Protein 3PM2 (pdb70)

Radius of gyration: 15.86 Å; Cα contacts (8 Å, |Δi|>4): 200; chains: 1; bounding box: 35×31×47 Å

Sequence (173 aa):
MDNPCLKGPPVPKNAAECCVTPFLVEPSAFMTCHSKWIGQTKRQMAMEGIPRGCCVAECVMNSTSLYSNGKIDREALTKLYLDSTKSMAPEWNKITLDAIDGCFKMADSIKDEIEAGAKLTPAFEGEQICHPISGTILACMGMTLFAECPAKLFTVNDDCNKLKSYHSKCPFL

Nearest PDB structures (fold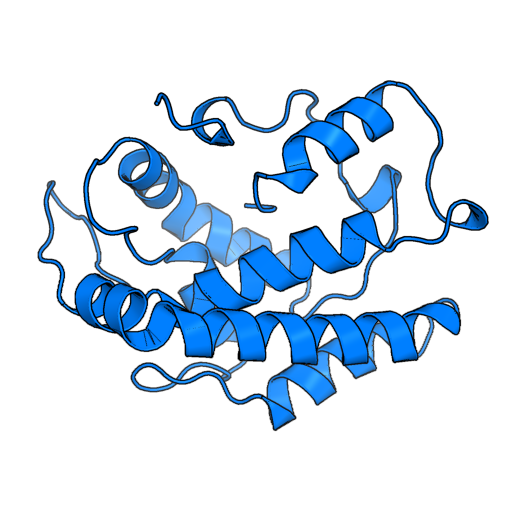seek):
  3pm2-assembly1_A  TM=1.006E+00  e=6.856E-30  Anopheles gambiae
  4kyn-assembly2_D  TM=8.473E-01  e=6.322E-17  Anopheles gambiae
  7e96-assembly1_B  TM=2.271E-01  e=1.972E+00  Oligobrachia mashikoi
  2d2m-assembly1_B  TM=2.251E-01  e=5.958E+00  Oligobrachia mashikoi

InterPro domains:
  IPR036728 Pheromone/general odorant binding protein superfamily [SSF47565] (105-172)
  IPR052295 Odorant-binding protein [PTHR21066] (33-227)
  IPR054577 OBP47-like domain [PF22651] (77-221)

Structure (mmCIF, N/CA/C/O backbone):
data_3PM2
#
_entry.id   3PM2
#
_cell.length_a   36.289
_cell.length_b   36.289
_cell.length_c   263.541
_cell.angle_alpha   90.00
_cell.angle_beta   90.00
_cell.angle_gamma   90.00
#
_symmetry.space_group_name_H-M   'P 41 21 2'
#
loop_
_entity.id
_entity.type
_entity.pdbx_description
1 polymer 'Odorant binding protein (AGAP007287-PA)'
2 water water
#
loop_
_atom_site.group_PDB
_atom_site.id
_atom_site.type_symbol
_atom_site.label_atom_id
_atom_site.label_alt_id
_atom_site.label_comp_id
_atom_site.label_asym_id
_atom_site.label_entity_id
_atom_site.label_seq_id
_atom_site.pdbx_PDB_ins_code
_atom_site.Cartn_x
_atom_site.Cartn_y
_atom_site.Cartn_z
_atom_site.occupancy
_atom_site.B_iso_or_equiv
_atom_site.auth_seq_id
_atom_site.auth_comp_id
_atom_site.auth_asym_id
_atom_site.auth_atom_id
_atom_site.pdbx_PDB_model_num
ATOM 1 N N . MET A 1 1 ? 19.313 6.208 28.407 1.00 42.26 1 MET A N 1
ATOM 2 C CA . MET A 1 1 ? 19.696 7.272 27.482 1.00 41.70 1 MET A CA 1
ATOM 3 C C . MET A 1 1 ? 18.834 8.512 27.653 1.00 43.30 1 MET A C 1
ATOM 4 O O . MET A 1 1 ? 17.755 8.443 28.255 1.00 43.53 1 MET A O 1
ATOM 6 N N . ASP A 1 2 ? 19.318 9.656 27.127 1.00 37.36 2 ASP A N 1
ATOM 7 C CA . ASP A 1 2 ? 18.591 10.923 27.151 1.00 34.94 2 ASP A CA 1
ATOM 8 C C . ASP A 1 2 ? 17.408 10.772 26.193 1.00 34.21 2 ASP A C 1
ATOM 9 O O . ASP A 1 2 ? 17.573 10.204 25.115 1.00 33.36 2 ASP A O 1
ATOM 14 N N . ASN A 1 3 ? 16.211 11.245 26.588 1.00 26.86 3 ASN A N 1
ATOM 15 C CA . ASN A 1 3 ? 15.048 11.087 25.708 1.00 24.73 3 ASN A CA 1
ATOM 16 C C . ASN A 1 3 ? 15.230 11.913 24.434 1.00 23.51 3 ASN A C 1
ATOM 17 O O . ASN A 1 3 ? 15.382 13.136 24.518 1.00 22.36 3 ASN A O 1
ATOM 22 N N . PRO A 1 4 ? 15.254 11.277 23.233 1.00 20.89 4 PRO A N 1
ATOM 23 C CA . PRO A 1 4 ? 15.472 12.063 22.007 1.00 21.29 4 PRO A CA 1
ATOM 24 C C . PRO A 1 4 ? 14.372 13.084 21.760 1.00 22.43 4 PRO A C 1
ATOM 25 O O . PRO A 1 4 ? 14.606 14.100 21.119 1.00 23.74 4 PRO A O 1
ATOM 29 N N . CYS A 1 5 ? 13.183 12.820 22.293 1.00 20.08 5 CYS A N 1
ATOM 30 C CA . CYS A 1 5 ? 12.029 13.668 22.052 1.00 20.09 5 CYS A CA 1
ATOM 31 C C . CYS A 1 5 ? 12.037 14.968 22.842 1.00 22.29 5 CYS A C 1
ATOM 32 O O . CYS A 1 5 ? 11.316 15.905 22.495 1.00 20.95 5 CYS A O 1
ATOM 35 N N . LEU A 1 6 ? 12.962 15.071 23.826 1.00 19.70 6 LEU A N 1
ATOM 36 C CA . LEU A 1 6 ? 13.180 16.282 24.622 1.00 20.25 6 LEU A CA 1
ATOM 37 C C . LEU A 1 6 ? 13.720 17.408 23.724 1.00 26.42 6 LEU A C 1
ATOM 38 O O . LEU A 1 6 ? 13.465 18.575 24.001 1.00 26.27 6 LEU A O 1
ATOM 43 N N . LYS A 1 7 ? 14.437 17.056 22.624 1.00 24.96 7 LYS A N 1
ATOM 44 C CA . LYS A 1 7 ? 15.045 18.044 21.730 1.00 25.28 7 LYS A CA 1
ATOM 45 C C . LYS A 1 7 ? 14.005 18.833 20.942 1.00 28.55 7 LYS A C 1
ATOM 46 O O . LYS A 1 7 ? 14.285 19.947 20.502 1.00 27.42 7 LYS A O 1
ATOM 52 N N . GLY A 1 8 ? 12.832 18.236 20.748 1.00 24.53 8 GLY A N 1
ATOM 53 C CA . GLY A 1 8 ? 11.773 18.816 19.934 1.00 24.82 8 GLY A CA 1
ATOM 54 C C . GLY A 1 8 ? 12.117 18.612 18.471 1.00 27.58 8 GLY A C 1
ATOM 55 O O . GLY A 1 8 ? 13.244 18.193 18.173 1.00 25.36 8 GLY A O 1
ATOM 56 N N . PRO A 1 9 ? 11.181 18.852 17.514 1.00 25.87 9 PRO A N 1
ATOM 57 C CA . PRO A 1 9 ? 11.542 18.655 16.093 1.00 26.90 9 PRO A CA 1
ATOM 58 C C . PRO A 1 9 ? 12.746 19.512 15.662 1.00 32.07 9 PRO A C 1
ATOM 59 O O . PRO A 1 9 ? 12.834 20.645 16.136 1.00 30.19 9 PRO A O 1
ATOM 63 N N . PRO A 1 10 ? 13.706 18.986 14.846 1.00 31.56 10 PRO A N 1
ATOM 64 C CA . PRO A 1 10 ? 14.903 19.783 14.473 1.00 32.28 10 PRO A CA 1
ATOM 65 C C . PRO A 1 10 ? 14.637 21.036 13.646 1.00 38.39 10 PRO A C 1
ATOM 66 O O . PRO A 1 10 ? 15.491 21.925 13.582 1.00 40.14 10 PRO A O 1
ATOM 70 N N . VAL A 1 11 ? 13.476 21.097 12.997 1.00 34.00 11 VAL A N 1
ATOM 71 C CA . VAL A 1 11 ? 13.053 22.252 12.215 1.00 33.69 11 VAL A CA 1
ATOM 72 C C . VAL A 1 11 ? 11.605 22.579 12.555 1.00 36.38 11 VAL A C 1
ATOM 73 O O . VAL A 1 11 ? 10.819 21.660 12.795 1.00 35.09 11 VAL A O 1
ATOM 77 N N . PRO A 1 12 ? 11.224 23.873 12.600 1.00 33.27 12 PRO A N 1
ATOM 78 C CA . PRO A 1 12 ? 9.826 24.208 12.912 1.00 33.30 12 PRO A CA 1
ATOM 79 C C . PRO A 1 12 ? 8.850 23.963 11.756 1.00 36.64 12 PRO A C 1
ATOM 80 O O . PRO A 1 12 ? 7.655 24.189 11.940 1.00 35.24 12 PRO A O 1
ATOM 84 N N . LYS A 1 13 ? 9.352 23.495 10.580 1.00 34.70 13 LYS A N 1
ATOM 85 C CA . LYS A 1 13 ? 8.551 23.188 9.386 1.00 34.68 13 LYS A CA 1
ATOM 86 C C . LYS A 1 13 ? 7.359 22.307 9.756 1.00 37.76 13 LYS A C 1
ATOM 87 O O . LYS A 1 13 ? 7.512 21.304 10.474 1.00 36.03 13 LYS A O 1
ATOM 93 N N . ASN A 1 14 ? 6.169 22.737 9.315 1.00 34.03 14 ASN A N 1
ATOM 94 C CA . ASN A 1 14 ? 4.891 22.054 9.519 1.00 33.58 14 ASN A CA 1
ATOM 95 C C . ASN A 1 14 ? 4.948 20.735 8.738 1.00 33.11 14 ASN A C 1
ATOM 96 O O . ASN A 1 14 ? 5.317 20.744 7.567 1.00 32.33 14 ASN A O 1
ATOM 101 N N . ALA A 1 15 ? 4.663 19.598 9.406 1.00 27.37 15 ALA A N 1
ATOM 102 C CA . ALA A 1 15 ? 4.754 18.273 8.788 1.00 25.66 15 ALA A CA 1
ATOM 103 C C . ALA A 1 15 ? 3.891 18.119 7.531 1.00 27.80 15 ALA A C 1
ATOM 104 O O . ALA A 1 15 ? 4.296 17.402 6.614 1.00 26.21 15 ALA A O 1
ATOM 106 N N . ALA A 1 16 ? 2.725 18.808 7.480 1.00 24.51 16 ALA A N 1
ATOM 107 C CA . ALA A 1 16 ? 1.802 18.822 6.339 1.00 25.21 16 ALA A CA 1
ATOM 108 C C . ALA A 1 16 ? 2.507 19.286 5.061 1.00 29.03 16 ALA A C 1
ATOM 109 O O . ALA A 1 16 ? 2.117 18.887 3.968 1.00 28.98 16 ALA A O 1
ATOM 111 N N . GLU A 1 17 ? 3.582 20.071 5.202 1.00 25.82 17 GLU A N 1
ATOM 112 C CA . GLU A 1 17 ? 4.384 20.532 4.070 1.00 26.97 17 GLU A CA 1
ATOM 113 C C . GLU A 1 17 ? 5.334 19.449 3.526 1.00 31.20 17 GLU A C 1
ATOM 114 O O . GLU A 1 17 ? 5.906 19.614 2.451 1.00 31.34 17 GLU A O 1
ATOM 120 N N . CYS A 1 18 ? 5.494 18.339 4.275 1.00 26.43 18 CYS A N 1
ATOM 121 C CA . CYS A 1 18 ? 6.280 17.178 3.865 1.00 24.90 18 CYS A CA 1
ATOM 122 C C . CYS A 1 18 ? 5.372 16.118 3.276 1.00 25.11 18 CYS A C 1
ATOM 123 O O . CYS A 1 18 ? 5.754 15.484 2.303 1.00 23.14 18 CYS A O 1
ATOM 126 N N . CYS A 1 19 ? 4.216 15.870 3.917 1.00 20.88 19 CYS A N 1
ATOM 127 C CA . CYS A 1 19 ? 3.226 14.885 3.465 1.00 21.01 19 CYS A CA 1
ATOM 128 C C . CYS A 1 19 ? 1.877 15.203 4.076 1.00 23.94 19 CYS A C 1
ATOM 129 O O . CYS A 1 19 ? 1.800 15.469 5.280 1.00 22.96 19 CYS A O 1
ATOM 132 N N . VAL A 1 20 ? 0.801 15.114 3.271 1.00 19.64 20 VAL A N 1
ATOM 133 C CA . VAL A 1 20 ? -0.548 15.294 3.772 1.00 20.77 20 VAL A CA 1
ATOM 134 C C . VAL A 1 20 ? -1.001 13.894 4.202 1.00 22.49 20 VAL A C 1
ATOM 135 O O . VAL A 1 20 ? -1.086 12.987 3.375 1.00 20.46 20 VAL A O 1
ATOM 139 N N . THR A 1 21 ? -1.211 13.701 5.505 1.00 19.71 21 THR A N 1
ATOM 140 C CA . THR A 1 21 ? -1.539 12.380 6.058 1.00 17.92 21 THR A CA 1
ATOM 141 C C . THR A 1 21 ? -2.990 12.303 6.553 1.00 20.71 21 THR A C 1
ATOM 142 O O . THR A 1 21 ? -3.588 13.329 6.894 1.00 22.02 21 THR A O 1
ATOM 146 N N . PRO A 1 22 ? -3.556 11.083 6.678 1.00 16.50 22 PRO A N 1
ATOM 147 C CA . PRO A 1 22 ? -4.887 10.945 7.283 1.00 16.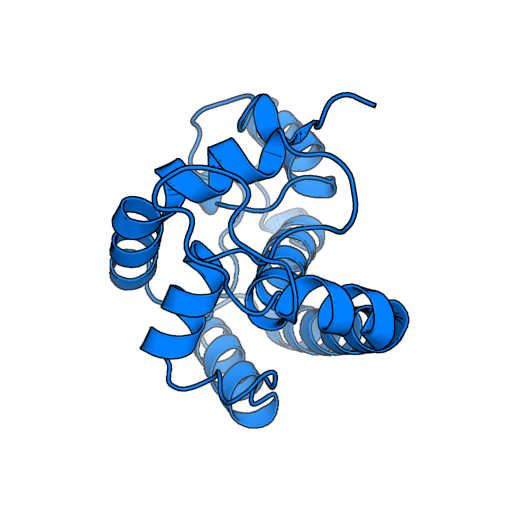02 22 PRO A CA 1
ATOM 148 C C . PRO A 1 22 ? -4.870 11.441 8.733 1.00 21.77 22 PRO A C 1
ATOM 149 O O . PRO A 1 22 ? -3.802 11.523 9.368 1.00 22.91 22 PRO A O 1
ATOM 153 N N . PHE A 1 23 ? -6.037 11.779 9.257 1.00 18.17 23 PHE A N 1
ATOM 154 C CA . PHE A 1 23 ? -6.136 12.237 10.648 1.00 18.32 23 PHE A CA 1
ATOM 155 C C . PHE A 1 23 ? -7.384 11.668 11.299 1.00 23.12 23 PHE A C 1
ATOM 156 O O . PHE A 1 23 ? -8.321 11.254 10.609 1.00 22.52 23 PHE A O 1
ATOM 164 N N . LEU A 1 24 ? -7.418 11.709 12.623 1.00 22.12 24 LEU A N 1
ATOM 165 C CA . LEU A 1 24 ? -8.529 11.230 13.442 1.00 23.17 24 LEU A CA 1
ATOM 166 C C . LEU A 1 24 ? -9.283 12.438 14.058 1.00 26.87 24 LEU A C 1
ATOM 167 O O . LEU A 1 24 ? -10.442 12.310 14.462 1.00 27.06 24 LEU A O 1
ATOM 172 N N . VAL A 1 25 ? -8.616 13.604 14.13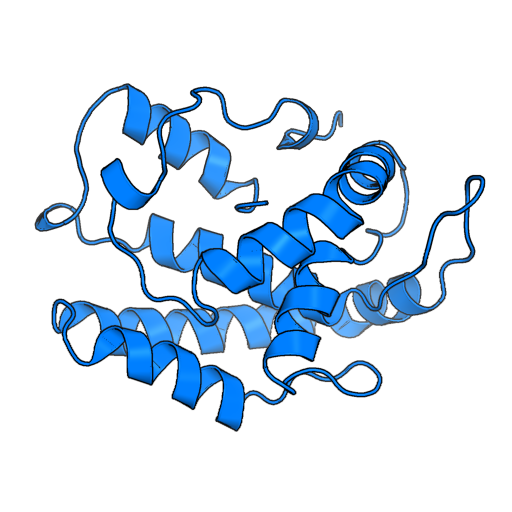0 1.00 23.85 25 VAL A N 1
ATOM 173 C CA . VAL A 1 25 ? -9.147 14.832 14.724 1.00 24.41 25 VAL A CA 1
ATOM 174 C C . VAL A 1 25 ? -8.739 16.024 13.876 1.00 27.77 25 VAL A C 1
ATOM 175 O O . VAL A 1 25 ? -7.637 16.036 13.351 1.00 26.11 25 VAL A O 1
ATOM 179 N N . GLU A 1 26 ? -9.623 17.036 13.757 1.00 27.08 26 GLU A N 1
ATOM 180 C CA . GLU A 1 26 ? -9.347 18.259 13.017 1.00 28.05 26 GLU A CA 1
ATOM 181 C C . GLU A 1 26 ? -8.239 19.053 13.754 1.00 33.21 26 GLU A C 1
ATOM 182 O O . GLU A 1 26 ? -8.214 19.008 14.992 1.00 32.35 26 GLU A O 1
ATOM 188 N N . PRO A 1 27 ? -7.316 19.755 13.036 1.00 31.00 27 PRO A N 1
ATOM 189 C CA . PRO A 1 27 ? -6.238 20.501 13.724 1.00 31.03 27 PRO A CA 1
ATOM 190 C C . PRO A 1 27 ? -6.643 21.393 14.894 1.00 32.83 27 PRO A C 1
ATOM 191 O O . PRO A 1 27 ? -5.895 21.476 15.864 1.00 31.78 27 PRO A O 1
ATOM 195 N N . SER A 1 28 ? -7.807 22.052 14.806 1.00 30.50 28 SER A N 1
ATOM 196 C CA . SER A 1 28 ? -8.302 22.940 15.863 1.00 30.62 28 SER A CA 1
ATOM 197 C C . SER A 1 28 ? -8.484 22.182 17.185 1.00 32.15 28 SER A C 1
ATOM 198 O O . SER A 1 28 ? -7.996 22.632 18.226 1.00 31.33 28 SER A O 1
ATOM 201 N N . ALA A 1 29 ? -9.145 21.011 17.131 1.00 27.72 29 ALA A N 1
ATOM 202 C CA . ALA A 1 29 ? -9.366 20.173 18.306 1.00 27.20 29 ALA A CA 1
ATOM 203 C C . ALA A 1 29 ? -8.035 19.623 18.852 1.00 27.09 29 ALA A C 1
ATOM 204 O O . ALA A 1 29 ? -7.845 19.559 20.066 1.00 25.29 29 ALA A O 1
ATOM 206 N N . PHE A 1 30 ? -7.088 19.309 17.967 1.00 21.87 30 PHE A N 1
ATOM 207 C CA . PHE A 1 30 ? -5.777 18.853 18.402 1.00 19.93 30 PHE A CA 1
ATOM 208 C C . PHE A 1 30 ? -5.036 19.975 19.154 1.00 22.90 30 PHE A C 1
ATOM 209 O O . PHE A 1 30 ? -4.441 19.713 20.201 1.00 20.36 30 PHE A O 1
ATOM 217 N N . MET A 1 31 ? -5.064 21.215 18.612 1.00 22.95 31 MET A N 1
ATOM 218 C CA . MET A 1 31 ? -4.351 22.342 19.217 1.00 23.91 31 MET A CA 1
ATOM 219 C C . MET A 1 31 ? -4.836 22.683 20.607 1.00 24.81 31 MET A C 1
ATOM 220 O O . MET A 1 31 ? -4.015 23.005 21.469 1.00 22.66 31 MET A O 1
ATOM 225 N N . THR A 1 32 ? -6.163 22.561 20.844 1.00 20.30 32 THR A N 1
ATOM 226 C CA . THR A 1 32 ? -6.781 22.764 22.157 1.00 20.17 32 THR A CA 1
ATOM 227 C C . THR A 1 32 ? -6.146 21.773 23.156 1.00 20.73 32 THR A C 1
ATOM 228 O O . THR A 1 32 ? -5.765 22.162 24.263 1.00 18.18 32 THR A O 1
ATOM 232 N N . CYS A 1 33 ? -6.061 20.488 22.770 1.00 18.87 33 CYS A N 1
ATOM 233 C CA . CYS A 1 33 ? -5.468 19.441 23.614 1.00 18.48 33 CYS A CA 1
ATOM 234 C C . CYS A 1 33 ? -3.986 19.647 23.840 1.00 19.27 33 CYS A C 1
ATOM 235 O O . CYS A 1 33 ? -3.503 19.454 24.965 1.00 18.13 33 CYS A O 1
ATOM 238 N N . HIS A 1 34 ? -3.273 20.034 22.779 1.00 15.15 34 HIS A N 1
ATOM 239 C CA . HIS A 1 34 ? -1.839 20.323 22.848 1.00 15.22 34 HIS A CA 1
ATOM 240 C C . HIS A 1 34 ? -1.593 21.467 23.845 1.00 19.11 34 HIS A C 1
ATOM 241 O O . HIS A 1 34 ? -0.780 21.323 24.751 1.00 15.63 34 HIS A O 1
ATOM 248 N N . SER A 1 35 ? -2.286 22.614 23.675 1.00 17.21 35 SER A N 1
ATOM 249 C CA . SER A 1 35 ? -2.111 23.761 24.576 1.00 17.40 35 SER A CA 1
ATOM 250 C C . SER A 1 35 ? -2.351 23.380 26.070 1.00 20.50 35 SER A C 1
ATOM 251 O O . SER A 1 35 ? -1.575 23.753 26.958 1.00 18.58 35 SER A O 1
ATOM 254 N N . LYS A 1 36 ? -3.410 22.595 26.323 1.00 17.23 36 LYS A N 1
ATOM 255 C CA . LYS A 1 36 ? -3.786 22.192 27.683 1.00 16.50 36 LYS A CA 1
ATOM 256 C C . LYS A 1 36 ? -2.739 21.326 28.388 1.00 21.14 36 LYS A C 1
ATOM 257 O O . LYS A 1 36 ? -2.477 21.551 29.578 1.00 19.46 36 LYS A O 1
ATOM 263 N N . TRP A 1 37 ? -2.157 20.351 27.660 1.00 17.49 37 TRP A N 1
ATOM 264 C CA . TRP A 1 37 ? -1.287 19.318 28.225 1.00 17.45 37 TRP A CA 1
ATOM 265 C C . TRP A 1 37 ? 0.164 19.259 27.812 1.00 19.05 37 TRP A C 1
ATOM 266 O O . TRP A 1 37 ? 0.902 18.462 28.402 1.00 17.73 37 TRP A O 1
ATOM 277 N N . ILE A 1 38 ? 0.612 20.074 26.841 1.00 17.60 38 ILE A N 1
ATOM 278 C CA . ILE A 1 38 ? 2.030 19.995 26.419 1.00 17.35 38 ILE A CA 1
ATOM 279 C C . ILE A 1 38 ? 3.053 20.222 27.556 1.00 18.39 38 ILE A C 1
ATOM 280 O O . ILE A 1 38 ? 4.084 19.563 27.586 1.00 16.79 38 ILE A O 1
ATOM 285 N N . GLY A 1 39 ? 2.716 21.118 28.476 1.00 16.41 39 GLY A N 1
ATOM 286 C CA . GLY A 1 39 ? 3.552 21.496 29.608 1.00 17.28 39 GLY A CA 1
ATOM 287 C C . GLY A 1 39 ? 3.942 20.283 30.426 1.00 19.32 39 GLY A C 1
ATOM 288 O O . GLY A 1 39 ? 5.129 19.964 30.574 1.00 17.84 39 GLY A O 1
ATOM 289 N N . GLN A 1 40 ? 2.940 19.563 30.900 1.00 15.25 40 GLN A N 1
ATOM 290 C CA . GLN A 1 40 ? 3.202 18.367 31.677 1.00 13.74 40 GLN A CA 1
ATOM 291 C C . GLN A 1 40 ? 3.727 17.238 30.794 1.00 16.18 40 GLN A C 1
ATOM 292 O O . GLN A 1 40 ? 4.505 16.430 31.286 1.00 14.77 40 GLN A O 1
ATOM 298 N N . THR A 1 41 ? 3.323 17.173 29.509 1.00 12.52 41 THR A N 1
ATOM 299 C CA . THR A 1 41 ? 3.836 16.116 28.621 1.00 11.93 41 THR A CA 1
ATOM 300 C C . THR A 1 41 ? 5.373 16.203 28.502 1.00 14.84 41 THR A C 1
ATOM 301 O O . THR A 1 41 ? 6.079 15.188 28.612 1.00 14.47 41 THR A O 1
ATOM 305 N N . LYS A 1 42 ? 5.877 17.422 28.323 1.00 14.99 42 LYS A N 1
ATOM 306 C CA . LYS A 1 42 ? 7.334 17.680 28.223 1.00 15.01 42 LYS A CA 1
ATOM 307 C C . LYS A 1 42 ? 8.007 17.313 29.532 1.00 16.52 42 LYS A C 1
ATOM 308 O O . LYS A 1 42 ? 9.067 16.690 29.502 1.00 16.75 42 LYS A O 1
ATOM 314 N N . ARG A 1 43 ? 7.379 17.632 30.686 1.00 11.93 43 ARG A N 1
ATOM 315 C CA . ARG A 1 43 ? 7.948 17.256 31.983 1.00 11.96 43 ARG A CA 1
ATOM 316 C C . ARG A 1 43 ? 8.060 15.736 32.085 1.00 15.58 43 ARG A C 1
ATOM 317 O O . ARG A 1 43 ? 9.068 15.212 32.572 1.00 14.75 43 ARG A O 1
ATOM 325 N N . GLN A 1 44 ? 7.015 15.026 31.635 1.00 14.03 44 GLN A N 1
ATOM 326 C CA . GLN A 1 44 ? 6.994 13.549 31.676 1.00 12.76 44 GLN A CA 1
ATOM 327 C C . GLN A 1 44 ? 8.048 12.904 30.763 1.00 16.97 44 GLN A C 1
ATOM 328 O O . GLN A 1 44 ? 8.446 11.771 31.029 1.00 17.47 44 GLN A O 1
ATOM 334 N N . MET A 1 45 ? 8.533 13.609 29.728 1.00 14.43 45 MET A N 1
ATOM 335 C CA . MET A 1 45 ? 9.623 13.073 28.895 1.00 15.58 45 MET A CA 1
ATOM 336 C C . MET A 1 45 ? 10.949 12.996 29.657 1.00 20.16 45 MET A C 1
ATOM 337 O O . MET A 1 45 ? 11.874 12.340 29.180 1.00 20.26 45 MET A O 1
ATOM 342 N N . ALA A 1 46 ? 11.080 13.745 30.771 1.00 16.24 46 ALA A N 1
ATOM 343 C CA . ALA A 1 46 ? 12.302 13.832 31.572 1.00 16.72 46 ALA A CA 1
ATOM 344 C C . ALA A 1 46 ? 12.158 13.034 32.864 1.00 24.15 46 ALA A C 1
ATOM 345 O O . ALA A 1 46 ? 12.764 13.380 33.890 1.00 26.69 46 ALA A O 1
ATOM 347 N N . MET A 1 47 ? 11.355 11.964 32.825 1.00 17.37 47 MET A N 1
ATOM 348 C CA . MET A 1 47 ? 11.148 11.123 34.004 1.00 17.86 47 MET A CA 1
ATOM 349 C C . MET A 1 47 ? 11.479 9.689 33.669 1.00 22.51 47 MET A C 1
ATOM 350 O O . MET A 1 47 ? 11.091 9.191 32.618 1.00 22.64 47 MET A O 1
ATOM 355 N N . GLU A 1 48 ? 12.252 9.051 34.528 1.00 21.75 48 GLU A N 1
ATOM 356 C CA . GLU A 1 48 ? 12.677 7.676 34.287 1.00 21.13 48 GLU A CA 1
ATOM 357 C C . GLU A 1 48 ? 11.584 6.692 34.680 1.00 23.21 48 GLU A C 1
ATOM 358 O O . GLU A 1 48 ? 10.577 7.086 35.269 1.00 22.59 48 GLU A O 1
ATOM 364 N N . GLY A 1 49 ? 11.821 5.416 34.379 1.00 19.06 49 GLY A N 1
ATOM 365 C CA . GLY A 1 49 ? 10.903 4.346 34.742 1.00 18.46 49 GLY A CA 1
ATOM 366 C C . GLY A 1 49 ? 9.839 4.071 33.704 1.00 19.83 49 GLY A C 1
ATOM 367 O O . GLY A 1 49 ? 10.037 4.270 32.507 1.00 16.93 49 GLY A O 1
ATOM 368 N N . ILE A 1 50 ? 8.720 3.530 34.159 1.00 15.25 50 ILE A N 1
ATOM 369 C CA . ILE A 1 50 ? 7.621 3.150 33.272 1.00 13.55 50 ILE A CA 1
ATOM 370 C C . ILE A 1 50 ? 7.115 4.377 32.490 1.00 17.86 50 ILE A C 1
ATOM 371 O O . ILE A 1 50 ? 6.934 5.432 33.131 1.00 16.23 50 ILE A O 1
ATOM 376 N N . PRO A 1 51 ? 6.953 4.278 31.129 1.00 14.90 51 PRO A N 1
ATOM 377 C CA . PRO A 1 51 ? 6.450 5.428 30.346 1.00 14.42 51 PRO A CA 1
ATOM 378 C C . PRO A 1 51 ? 5.148 5.975 30.938 1.00 18.17 51 PRO A C 1
ATOM 379 O O . PRO A 1 51 ? 4.304 5.213 31.390 1.00 17.11 51 PRO A O 1
ATOM 383 N N . ARG A 1 52 ? 5.052 7.311 31.046 1.00 12.85 52 ARG A N 1
ATOM 384 C CA . ARG A 1 52 ? 3.878 7.935 31.663 1.00 12.36 52 ARG A CA 1
ATOM 385 C C . ARG A 1 52 ? 2.909 8.266 30.536 1.00 16.63 52 ARG A C 1
ATOM 386 O O . ARG A 1 52 ? 3.348 8.741 29.487 1.00 16.56 52 ARG A O 1
ATOM 394 N N . GLY A 1 53 ? 1.610 8.014 30.756 1.00 13.94 53 GLY A N 1
ATOM 395 C CA . GLY A 1 53 ? 0.560 8.247 29.766 1.00 13.55 53 GLY A CA 1
ATOM 396 C C . GLY A 1 53 ? 0.500 9.677 29.279 1.00 16.99 53 GLY A C 1
ATOM 397 O O . GLY A 1 53 ? 0.643 10.617 30.067 1.00 15.65 53 GLY A O 1
ATOM 398 N N . CYS A 1 54 ? 0.324 9.850 27.972 1.00 12.54 54 CYS A N 1
ATOM 399 C CA . CYS A 1 54 ? 0.304 11.177 27.380 1.00 11.77 54 CYS A CA 1
ATOM 400 C C . CYS A 1 54 ? -1.118 11.778 27.472 1.00 13.57 54 CYS A C 1
ATOM 401 O O . CYS A 1 54 ? -2.060 11.240 26.863 1.00 11.37 54 CYS A O 1
ATOM 404 N N . CYS A 1 55 ? -1.266 12.879 28.221 1.00 12.36 55 CYS A N 1
ATOM 405 C CA . CYS A 1 55 ? -2.580 13.519 28.365 1.00 13.61 55 CYS A CA 1
ATOM 406 C C . CYS A 1 55 ? -3.052 14.242 27.126 1.00 14.02 55 CYS A C 1
ATOM 407 O O . CYS A 1 55 ? -4.258 14.399 26.948 1.00 13.78 55 CYS A O 1
ATOM 410 N N . VAL A 1 56 ? -2.109 14.724 26.273 1.00 11.30 56 VAL A N 1
ATOM 411 C CA . VAL A 1 56 ? -2.479 15.369 25.019 1.00 11.21 56 VAL A CA 1
ATOM 412 C C . VAL A 1 56 ? -3.339 14.353 24.237 1.00 15.46 56 VAL A C 1
ATOM 413 O O . VAL A 1 56 ? -4.412 14.698 23.741 1.00 13.77 56 VAL A O 1
ATOM 417 N N . ALA A 1 57 ? -2.854 13.104 24.132 1.00 11.81 57 ALA A N 1
ATOM 418 C CA . ALA A 1 57 ? -3.553 12.035 23.394 1.00 12.02 57 ALA A CA 1
ATOM 419 C C . ALA A 1 57 ? -4.856 11.626 24.027 1.00 15.23 57 ALA A C 1
ATOM 420 O O . ALA A 1 57 ? -5.837 11.403 23.311 1.00 14.20 57 ALA A O 1
ATOM 422 N N . GLU A 1 58 ? -4.896 11.510 25.368 1.00 14.71 58 GLU A N 1
ATOM 423 C CA . GLU A 1 58 ? -6.160 11.154 26.020 1.00 14.02 58 GLU A CA 1
ATOM 424 C C . GLU A 1 58 ? -7.223 12.236 25.749 1.00 17.05 58 GLU A C 1
ATOM 425 O O . GLU A 1 58 ? -8.381 11.907 25.492 1.00 17.03 58 GLU A O 1
ATOM 431 N N . CYS A 1 59 ? -6.809 13.514 25.759 1.00 15.24 59 CYS A N 1
ATOM 432 C CA . CYS A 1 59 ? -7.669 14.666 25.468 1.00 15.70 59 CYS A CA 1
ATOM 433 C C . CYS A 1 59 ? -8.266 14.530 24.045 1.00 18.18 59 CYS A C 1
ATOM 434 O O . CYS A 1 59 ? -9.481 14.706 23.865 1.00 16.57 59 CYS A O 1
ATOM 437 N N . VAL A 1 60 ? -7.403 14.188 23.040 1.00 14.25 60 VAL A N 1
ATOM 438 C CA . VAL A 1 60 ? -7.787 13.997 21.650 1.00 13.35 60 VAL A CA 1
ATOM 439 C C . VAL A 1 60 ? -8.795 12.850 21.570 1.00 16.75 60 VAL A C 1
ATOM 440 O O . VAL A 1 60 ? -9.817 12.974 20.901 1.00 17.36 60 VAL A O 1
ATOM 444 N N . MET A 1 61 ? -8.511 11.755 22.249 1.00 13.38 61 MET A N 1
ATOM 445 C CA . MET A 1 61 ? -9.394 10.571 22.231 1.00 12.90 61 MET A CA 1
ATOM 446 C C . MET A 1 61 ? -10.732 10.865 22.884 1.00 20.20 61 MET A C 1
ATOM 447 O O . MET A 1 61 ? -11.766 10.486 22.341 1.00 21.08 61 MET A O 1
ATOM 452 N N . ASN A 1 62 ? -10.717 11.648 23.975 1.00 18.68 62 ASN A N 1
ATOM 453 C CA . ASN A 1 62 ? -11.953 12.087 24.643 1.00 18.77 62 ASN A CA 1
ATOM 454 C C . ASN A 1 62 ? -12.740 13.049 23.743 1.00 22.51 62 ASN A C 1
ATOM 455 O O . ASN A 1 62 ? -13.980 12.993 23.738 1.00 22.42 62 ASN A O 1
ATOM 460 N N . SER A 1 63 ? -12.042 13.894 22.938 1.00 19.05 63 SER A N 1
ATOM 461 C CA . SER A 1 63 ? -12.755 14.837 22.061 1.00 19.56 63 SER A CA 1
ATOM 462 C C . SER A 1 63 ? -13.580 14.110 20.992 1.00 25.41 63 SER A C 1
ATOM 463 O O . SER A 1 63 ? -14.543 14.669 20.493 1.00 25.85 63 SER A O 1
ATOM 466 N N . THR A 1 64 ? -13.198 12.864 20.660 1.00 22.09 64 THR A N 1
ATOM 467 C CA . THR A 1 64 ? -13.857 12.031 19.641 1.00 21.31 64 THR A CA 1
ATOM 468 C C . THR A 1 64 ? -14.603 10.832 20.229 1.00 24.82 64 THR A C 1
ATOM 469 O O . THR A 1 64 ? -14.983 9.939 19.470 1.00 25.06 64 THR A O 1
ATOM 473 N N . SER A 1 65 ? -14.805 10.801 21.574 1.00 21.36 65 SER A N 1
ATOM 474 C CA . SER A 1 65 ? -15.474 9.715 22.336 1.00 20.79 65 SER A CA 1
ATOM 475 C C . SER A 1 65 ? -14.879 8.317 22.041 1.00 25.22 65 SER A C 1
ATOM 476 O O . SER A 1 65 ? -15.598 7.306 22.018 1.00 24.94 65 SER A O 1
ATOM 479 N N . LEU A 1 66 ? -13.553 8.259 21.841 1.00 18.13 66 LEU A N 1
ATOM 480 C CA . LEU A 1 66 ? -12.907 6.982 21.514 1.00 16.90 66 LEU A CA 1
ATOM 481 C C . LEU A 1 66 ? -12.314 6.313 22.711 1.00 18.80 66 LEU A C 1
ATOM 482 O O . LEU A 1 66 ? -11.998 5.131 22.629 1.00 18.61 66 LEU A O 1
ATOM 487 N N . TYR A 1 67 ? -12.134 7.053 23.806 1.00 15.46 67 TYR A N 1
ATOM 488 C CA . TYR A 1 67 ? -11.505 6.515 25.009 1.00 15.81 67 TYR A CA 1
ATOM 489 C C . TYR A 1 67 ? -12.518 6.177 26.102 1.00 20.69 67 TYR A C 1
ATOM 490 O O . TYR A 1 67 ? -13.383 6.982 26.380 1.00 21.39 67 TYR A O 1
ATOM 499 N N . SER A 1 68 ? -12.347 5.017 26.782 1.00 17.68 68 SER A N 1
ATOM 500 C CA . SER A 1 68 ? -13.179 4.629 27.929 1.00 17.99 68 SER A CA 1
ATOM 501 C C . SER A 1 68 ? -12.443 3.663 28.847 1.00 20.68 68 SER A C 1
ATOM 502 O O . SER A 1 68 ? -12.103 2.573 28.409 1.00 20.73 68 SER A O 1
ATOM 505 N N . ASN A 1 69 ? -12.194 4.053 30.117 1.00 18.09 69 ASN A N 1
ATOM 506 C CA . ASN A 1 69 ? -11.557 3.180 31.116 1.00 18.72 69 ASN A CA 1
ATOM 507 C C . ASN A 1 69 ? -10.493 2.226 30.544 1.00 23.09 69 ASN A C 1
ATOM 508 O O . ASN A 1 69 ? -10.687 1.004 30.555 1.00 24.92 69 ASN A O 1
ATOM 513 N N . GLY A 1 70 ? -9.433 2.804 29.986 1.00 17.90 70 GLY A N 1
ATOM 514 C CA . GLY A 1 70 ? -8.290 2.071 29.465 1.00 18.10 70 GLY A CA 1
ATOM 515 C C . GLY A 1 70 ? -8.439 1.396 28.125 1.00 20.92 70 GLY A C 1
ATOM 516 O O . GLY A 1 70 ? -7.545 0.640 27.734 1.00 20.29 70 GLY A O 1
ATOM 517 N N . LYS A 1 71 ? -9.528 1.696 27.383 1.00 16.20 71 LYS A N 1
ATOM 518 C CA . LYS A 1 71 ? -9.750 1.089 26.079 1.00 17.13 71 LYS A CA 1
ATOM 519 C C . LYS A 1 71 ? -10.031 2.141 25.023 1.00 18.33 71 LYS A C 1
ATOM 520 O O . LYS A 1 71 ? -10.669 3.147 25.317 1.00 15.89 71 LYS A O 1
ATOM 526 N N . ILE A 1 72 ? -9.589 1.852 23.792 1.00 17.29 72 ILE A N 1
ATOM 527 C CA . ILE A 1 72 ? -9.831 2.679 22.601 1.00 17.24 72 ILE A CA 1
ATOM 528 C C . ILE A 1 72 ? -10.799 1.924 21.698 1.00 23.77 72 ILE A C 1
ATOM 529 O O . ILE A 1 72 ? -10.633 0.725 21.488 1.00 24.98 72 ILE A O 1
ATOM 534 N N . ASP A 1 73 ? -11.839 2.616 21.199 1.00 19.34 73 ASP A N 1
ATOM 535 C CA . ASP A 1 73 ? -12.844 2.007 20.330 1.00 18.65 73 ASP A CA 1
ATOM 536 C C . ASP A 1 73 ? -12.245 1.896 18.932 1.00 21.43 73 ASP A C 1
ATOM 537 O O . ASP A 1 73 ? -12.241 2.873 18.180 1.00 18.23 73 ASP A O 1
ATOM 542 N N . ARG A 1 74 ? -11.701 0.717 18.601 1.00 19.35 74 ARG A N 1
ATOM 543 C CA . ARG A 1 74 ? -11.067 0.488 17.298 1.00 20.35 74 ARG A CA 1
ATOM 544 C C . ARG A 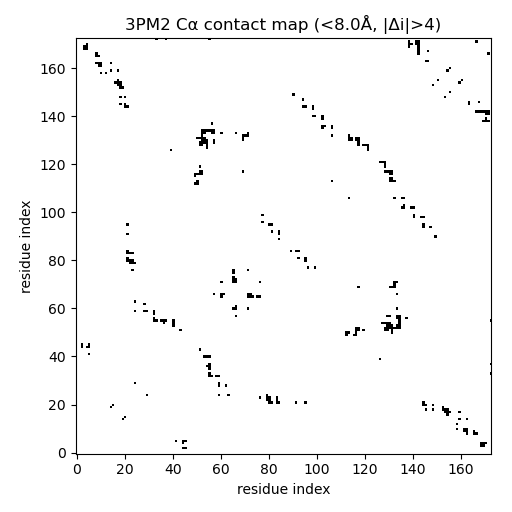1 74 ? -12.014 0.697 16.099 1.00 24.84 74 ARG A C 1
ATOM 545 O O . ARG A 1 74 ? -11.601 1.249 15.083 1.00 22.66 74 ARG A O 1
ATOM 553 N N . GLU A 1 75 ? -13.280 0.284 16.225 1.00 23.71 75 GLU A N 1
ATOM 554 C CA . GLU A 1 75 ? -14.263 0.422 15.144 1.00 23.18 75 GLU A CA 1
ATOM 555 C C . GLU A 1 75 ? -14.495 1.899 14.812 1.00 25.97 75 GLU A C 1
ATOM 556 O O . GLU A 1 75 ? -14.320 2.298 13.663 1.00 24.64 75 GLU A O 1
ATOM 562 N N . ALA A 1 76 ? -14.800 2.715 15.832 1.00 23.30 76 ALA A N 1
ATOM 563 C CA . ALA A 1 76 ? -15.027 4.141 15.659 1.00 22.20 76 ALA A CA 1
ATOM 564 C C . ALA A 1 76 ? -13.754 4.862 15.217 1.00 23.84 76 ALA A C 1
ATOM 565 O O . ALA A 1 76 ? -13.839 5.758 14.377 1.00 24.30 76 ALA A O 1
ATOM 567 N N . LEU A 1 77 ? -12.567 4.464 15.758 1.00 18.97 77 LEU A N 1
ATOM 568 C CA . LEU A 1 77 ? -11.306 5.086 15.354 1.00 15.79 77 LEU A CA 1
ATOM 569 C C . LEU A 1 77 ? -11.047 4.835 13.865 1.00 20.92 77 LEU A C 1
ATOM 570 O O . LEU A 1 77 ? -10.628 5.750 13.153 1.00 19.37 77 LEU A O 1
ATOM 575 N N . THR A 1 78 ? -11.275 3.588 13.397 1.00 20.56 78 THR A N 1
ATOM 576 C CA . THR A 1 78 ? -11.069 3.211 11.988 1.00 20.08 78 THR A CA 1
ATOM 577 C C . THR A 1 78 ? -11.987 4.034 11.097 1.00 24.52 78 THR A C 1
ATOM 578 O O . THR A 1 78 ? -11.529 4.538 10.086 1.00 22.30 78 THR A O 1
ATOM 582 N N . LYS A 1 79 ? -13.282 4.170 11.474 1.00 23.21 79 LYS A N 1
ATOM 583 C CA . LYS A 1 79 ? -14.264 4.985 10.752 1.00 22.95 79 LYS A CA 1
ATOM 584 C C . LYS A 1 79 ? -13.780 6.440 10.576 1.00 24.52 79 LYS A C 1
ATOM 585 O O . LYS A 1 79 ? -13.853 6.987 9.462 1.00 23.18 79 LYS A O 1
ATOM 591 N N . LEU A 1 80 ? -13.243 7.044 11.653 1.00 20.19 80 LEU A N 1
ATOM 592 C CA . LEU A 1 80 ? -12.722 8.419 11.604 1.00 19.86 80 LEU A CA 1
ATOM 593 C C . LEU A 1 80 ? -11.519 8.562 10.697 1.00 21.64 80 LEU A C 1
ATOM 594 O O . LEU A 1 80 ? -11.492 9.485 9.888 1.00 21.27 80 LEU A O 1
ATOM 599 N N . TYR A 1 81 ? -10.500 7.665 10.841 1.00 17.96 81 TYR A N 1
ATOM 600 C CA . TYR A 1 81 ? -9.337 7.724 9.955 1.00 16.58 81 TYR A CA 1
ATOM 601 C C . TYR A 1 81 ? -9.744 7.523 8.507 1.00 22.35 81 TYR A C 1
ATOM 602 O O . TYR A 1 81 ? -9.378 8.340 7.667 1.00 20.91 81 TYR A O 1
ATOM 611 N N . LEU A 1 82 ? -10.601 6.503 8.224 1.00 20.96 82 LEU A N 1
ATOM 612 C CA . LEU A 1 82 ? -11.082 6.257 6.864 1.00 22.76 82 LEU A CA 1
ATOM 613 C C . LEU A 1 82 ? -11.871 7.421 6.289 1.00 27.99 82 LEU A C 1
ATOM 614 O O . LEU A 1 82 ? -11.771 7.676 5.081 1.00 27.28 82 LEU A O 1
ATOM 619 N N . ASP A 1 83 ? -12.626 8.135 7.122 1.00 25.40 83 ASP A N 1
ATOM 620 C CA . ASP A 1 83 ? -13.304 9.352 6.682 1.00 25.07 83 ASP A CA 1
ATOM 621 C C . ASP A 1 83 ? -12.332 10.358 6.113 1.00 26.26 83 ASP A C 1
ATOM 622 O O . ASP A 1 83 ? -12.557 10.869 5.090 1.00 25.68 83 ASP A O 1
ATOM 627 N N . SER A 1 84 ? -11.230 10.622 6.804 1.00 22.02 84 SER A N 1
ATOM 628 C CA . SER A 1 84 ? -10.234 11.582 6.308 1.00 20.71 84 SER A CA 1
ATOM 629 C C . SER A 1 84 ? -9.588 11.160 4.970 1.00 23.66 84 SER A C 1
ATOM 630 O O . SER A 1 84 ? -9.170 12.031 4.206 1.00 23.41 84 SER A O 1
ATOM 633 N N . THR A 1 85 ? -9.523 9.843 4.688 1.00 18.82 85 THR A N 1
ATOM 634 C CA . THR A 1 85 ? -8.891 9.303 3.464 1.00 18.52 85 THR A CA 1
ATOM 635 C C . THR A 1 85 ? -9.776 9.323 2.215 1.00 23.99 85 THR A C 1
ATOM 636 O O . THR A 1 85 ? -9.251 9.132 1.118 1.00 22.28 85 THR A O 1
ATOM 640 N N . LYS A 1 86 ? -11.109 9.528 2.365 1.00 22.70 86 LYS A N 1
ATOM 641 C CA . LYS A 1 86 ? -12.063 9.456 1.254 1.00 23.12 86 LYS A CA 1
ATOM 642 C C . LYS A 1 86 ? -11.741 10.360 0.059 1.00 28.11 86 LYS A C 1
ATOM 643 O O . LYS A 1 86 ? -12.040 9.984 -1.076 1.00 29.22 86 LYS A O 1
ATOM 649 N N . SER A 1 87 ? -11.137 11.543 0.307 1.00 25.02 87 SER A N 1
ATOM 650 C CA . SER A 1 87 ? -10.767 12.461 -0.771 1.00 25.59 87 SER A CA 1
ATOM 651 C C . SER A 1 87 ? -9.250 12.542 -0.970 1.00 29.51 87 SER A C 1
ATOM 652 O O . SER A 1 87 ? -8.758 13.370 -1.751 1.00 30.55 87 SER A O 1
ATOM 655 N N . MET A 1 88 ? -8.511 11.641 -0.299 1.00 20.76 88 MET A N 1
ATOM 656 C CA . MET A 1 88 ? -7.068 11.540 -0.424 1.00 18.02 88 MET A CA 1
ATOM 657 C C . MET A 1 88 ? -6.670 10.557 -1.526 1.00 23.78 88 MET A C 1
ATOM 658 O O . MET A 1 88 ? -7.550 9.897 -2.088 1.00 23.62 88 MET A O 1
ATOM 663 N N . ALA A 1 89 ? -5.342 10.444 -1.832 1.00 22.87 89 ALA A N 1
ATOM 664 C CA . ALA A 1 89 ? -4.819 9.492 -2.822 1.00 23.36 89 ALA A CA 1
ATOM 665 C C . ALA A 1 89 ? -5.274 8.061 -2.418 1.00 27.72 89 ALA A C 1
ATOM 666 O O . ALA A 1 89 ? -5.350 7.777 -1.217 1.00 25.50 89 ALA A O 1
ATOM 668 N N . PRO A 1 90 ? -5.627 7.180 -3.390 1.00 25.34 90 PRO A N 1
ATOM 669 C CA . PRO A 1 90 ? -6.184 5.858 -3.028 1.00 24.84 90 PRO A CA 1
ATOM 670 C C . PRO A 1 90 ? -5.257 4.945 -2.250 1.00 26.67 90 PRO A C 1
ATOM 671 O O . PRO A 1 90 ? -5.732 4.014 -1.593 1.00 26.76 90 PRO A O 1
ATOM 675 N N . GLU A 1 91 ? -3.949 5.221 -2.293 1.00 22.42 91 GLU A N 1
ATOM 676 C CA . GLU A 1 91 ? -2.937 4.475 -1.531 1.00 21.91 91 GLU A CA 1
ATOM 677 C C . GLU A 1 91 ? -3.207 4.521 -0.019 1.00 25.08 91 GLU A C 1
ATOM 678 O O . GLU A 1 91 ? -2.872 3.578 0.695 1.00 23.81 91 GLU A O 1
ATOM 684 N N . TRP A 1 92 ? -3.801 5.618 0.459 1.00 21.58 92 TRP A N 1
ATOM 685 C CA . TRP A 1 92 ? -4.070 5.817 1.884 1.00 20.03 92 TRP A CA 1
ATOM 686 C C . TRP A 1 92 ? -5.029 4.849 2.564 1.00 23.47 92 TRP A C 1
ATOM 687 O O . TRP A 1 92 ? -4.871 4.618 3.761 1.00 21.79 92 TRP A O 1
ATOM 698 N N . ASN A 1 93 ? -5.973 4.238 1.819 1.00 20.50 93 ASN A N 1
ATOM 699 C CA . ASN A 1 93 ? -6.918 3.274 2.399 1.00 20.65 93 ASN A CA 1
ATOM 700 C C . ASN A 1 93 ? -6.185 2.114 3.077 1.00 25.56 93 ASN A C 1
ATOM 701 O O . ASN A 1 93 ? -6.346 1.924 4.290 1.00 23.66 93 ASN A O 1
ATOM 706 N N . LYS A 1 94 ? -5.357 1.374 2.295 1.00 23.22 94 LYS A N 1
ATOM 707 C CA . LYS A 1 94 ? -4.577 0.233 2.779 1.00 23.85 94 LYS A CA 1
ATOM 708 C C . LYS A 1 94 ? -3.512 0.640 3.777 1.00 24.96 94 LYS A C 1
ATOM 709 O O . LYS A 1 94 ? -3.311 -0.079 4.750 1.00 24.82 94 LYS A O 1
ATOM 715 N N . ILE A 1 95 ? -2.807 1.760 3.527 1.00 19.85 95 ILE A N 1
ATOM 716 C CA . ILE A 1 95 ? -1.764 2.239 4.431 1.00 18.42 95 ILE A CA 1
ATOM 717 C C . ILE A 1 95 ? -2.384 2.484 5.809 1.00 21.18 95 ILE A C 1
ATOM 718 O O . ILE A 1 95 ? -1.847 2.011 6.801 1.00 20.17 95 ILE A O 1
ATOM 723 N N . THR A 1 96 ? -3.560 3.136 5.836 1.00 18.07 96 THR A N 1
ATOM 724 C CA . THR A 1 96 ? -4.297 3.448 7.072 1.00 18.47 96 THR A CA 1
ATOM 725 C C . THR A 1 96 ? -4.758 2.195 7.783 1.00 21.60 96 THR A C 1
ATOM 726 O O . THR A 1 96 ? -4.468 2.040 8.972 1.00 18.73 96 THR A O 1
ATOM 730 N N . LEU A 1 97 ? -5.417 1.266 7.058 1.00 20.86 97 LEU A N 1
ATOM 731 C CA . LEU A 1 97 ? -5.861 0.001 7.661 1.00 20.85 97 LEU A CA 1
ATOM 732 C C . LEU A 1 97 ? -4.676 -0.805 8.242 1.00 23.83 97 LEU A C 1
ATOM 733 O O . LEU A 1 97 ? -4.769 -1.274 9.371 1.00 21.78 97 LEU A O 1
ATOM 738 N N . ASP A 1 98 ? -3.543 -0.888 7.501 1.00 20.24 98 ASP A N 1
ATOM 739 C CA . ASP A 1 98 ? -2.342 -1.576 7.967 1.00 20.06 98 ASP A CA 1
ATOM 740 C C . ASP A 1 98 ? -1.766 -0.884 9.213 1.00 21.89 98 ASP A C 1
ATOM 741 O O . ASP A 1 98 ? -1.372 -1.572 10.157 1.00 20.21 98 ASP A O 1
ATOM 746 N N . ALA A 1 99 ? -1.736 0.469 9.215 1.00 16.98 99 ALA A N 1
ATOM 747 C CA . ALA A 1 99 ? -1.213 1.255 10.342 1.00 16.31 99 ALA A CA 1
ATOM 748 C C . ALA A 1 99 ? -2.027 0.984 11.623 1.00 19.51 99 ALA A C 1
ATOM 749 O O . ALA A 1 99 ? -1.431 0.728 12.661 1.00 18.63 99 ALA A O 1
ATOM 751 N N . ILE A 1 100 ? -3.367 0.947 11.517 1.00 18.01 100 ILE A N 1
ATOM 752 C CA . ILE A 1 100 ? -4.260 0.668 12.652 1.00 17.19 100 ILE A CA 1
ATOM 753 C C . ILE A 1 100 ? -4.008 -0.741 13.199 1.00 20.92 100 ILE A C 1
ATOM 754 O O . ILE A 1 100 ? -3.870 -0.913 14.412 1.00 19.56 100 ILE A O 1
ATOM 759 N N . ASP A 1 101 ? -3.902 -1.727 12.306 1.00 18.02 101 ASP A N 1
ATOM 760 C CA . ASP A 1 101 ? -3.653 -3.113 12.705 1.00 18.36 101 ASP A CA 1
ATOM 761 C C . ASP A 1 101 ? -2.323 -3.228 13.465 1.00 19.86 101 ASP A C 1
ATOM 762 O O . ASP A 1 101 ? -2.279 -3.832 14.533 1.00 17.44 101 ASP A O 1
ATOM 767 N N . GLY A 1 102 ? -1.274 -2.629 12.920 1.00 15.57 102 GLY A N 1
ATOM 768 C CA . GLY A 1 102 ? 0.057 -2.676 13.523 1.00 15.96 102 GLY A CA 1
ATOM 769 C C . GLY A 1 102 ? 0.146 -1.981 14.865 1.00 18.77 102 GLY A C 1
ATOM 770 O O . GLY A 1 102 ? 0.859 -2.458 15.754 1.00 16.88 102 GLY A O 1
ATOM 771 N N . CYS A 1 103 ? -0.569 -0.853 15.018 1.00 17.54 103 CYS A N 1
ATOM 772 C CA . CYS A 1 103 ? -0.562 -0.071 16.266 1.00 17.94 103 CYS A CA 1
ATOM 773 C C . CYS A 1 103 ? -1.314 -0.754 17.383 1.00 18.62 103 CYS A C 1
ATOM 774 O O . CYS A 1 103 ? -0.816 -0.791 18.509 1.00 16.44 103 CYS A O 1
ATOM 777 N N . PHE A 1 104 ? -2.455 -1.387 17.062 1.00 16.31 104 PHE A N 1
ATOM 778 C CA . PHE A 1 104 ? -3.243 -2.127 18.062 1.00 15.24 104 PHE A CA 1
ATOM 779 C C . PHE A 1 104 ? -2.498 -3.408 18.462 1.00 17.48 104 PHE A C 1
ATOM 780 O O . PHE A 1 104 ? -2.508 -3.774 19.641 1.00 16.25 104 PHE A O 1
ATOM 788 N N . LYS A 1 105 ? -1.800 -4.054 17.493 1.00 15.41 105 LYS A N 1
ATOM 789 C CA . LYS A 1 105 ? -0.985 -5.260 17.758 1.00 15.98 105 LYS A CA 1
ATOM 790 C C . LYS A 1 105 ? 0.163 -4.916 18.724 1.00 18.72 105 LYS A C 1
ATOM 791 O O . LYS A 1 105 ? 0.398 -5.649 19.698 1.00 16.96 105 LYS A O 1
ATOM 797 N N . MET A 1 106 ? 0.845 -3.792 18.473 1.00 15.71 106 MET A N 1
ATOM 798 C CA . MET A 1 106 ? 1.934 -3.270 19.299 1.00 15.29 106 MET A CA 1
ATOM 799 C C . MET A 1 106 ? 1.433 -2.982 20.714 1.00 18.15 106 MET A C 1
ATOM 800 O O . MET A 1 106 ? 2.076 -3.389 21.688 1.00 16.03 106 MET A O 1
ATOM 805 N N . ALA A 1 107 ? 0.281 -2.304 20.838 1.00 14.75 107 ALA A N 1
ATOM 806 C CA . ALA A 1 107 ? -0.297 -1.952 22.142 1.00 14.03 107 ALA A CA 1
ATOM 807 C C . ALA A 1 107 ? -0.583 -3.198 22.951 1.00 17.31 107 ALA A C 1
ATOM 808 O O . ALA A 1 107 ? -0.231 -3.237 24.125 1.00 17.17 107 ALA A O 1
ATOM 810 N N . ASP A 1 108 ? -1.133 -4.256 22.300 1.00 14.64 108 ASP A N 1
ATOM 811 C CA . ASP A 1 108 ? -1.393 -5.523 22.984 1.00 15.26 108 ASP A CA 1
ATOM 812 C C . ASP A 1 108 ? -0.094 -6.147 23.495 1.00 19.89 108 ASP A C 1
ATOM 813 O O . ASP A 1 108 ? -0.099 -6.709 24.579 1.00 20.58 108 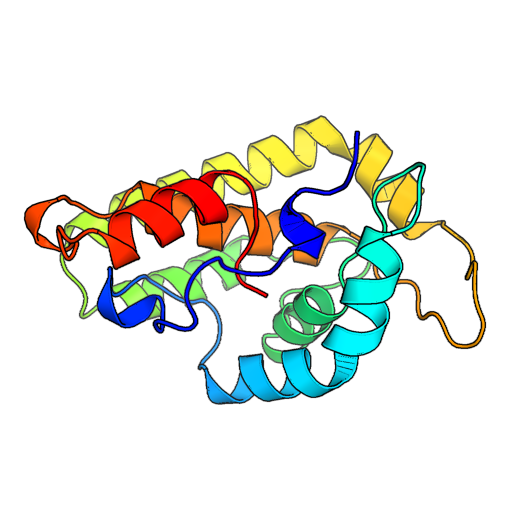ASP A O 1
ATOM 818 N N . SER A 1 109 ? 1.017 -6.025 22.729 1.00 17.40 109 SER A N 1
ATOM 819 C CA . SER A 1 109 ? 2.310 -6.620 23.124 1.00 18.13 109 SER A CA 1
ATOM 820 C C . SER A 1 109 ? 2.906 -5.978 24.378 1.00 22.35 109 SER A C 1
ATOM 821 O O . SER A 1 109 ? 3.682 -6.629 25.066 1.00 23.72 109 SER A O 1
ATOM 824 N N . ILE A 1 110 ? 2.528 -4.725 24.676 1.00 17.61 110 ILE A 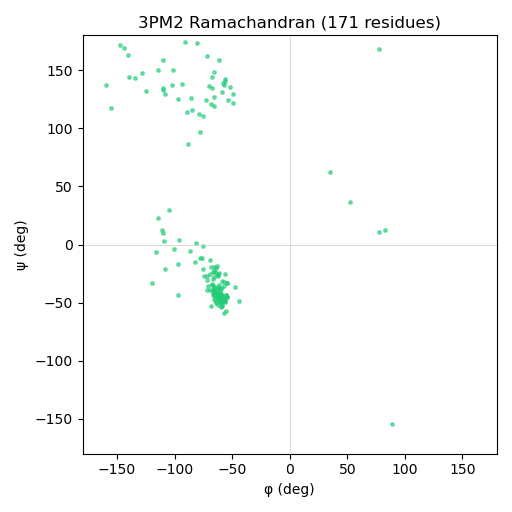N 1
ATOM 825 C CA . ILE A 1 110 ? 3.000 -3.993 25.850 1.00 17.72 110 ILE A CA 1
ATOM 826 C C . ILE A 1 110 ? 1.883 -3.698 26.866 1.00 21.41 110 ILE A C 1
ATOM 827 O O . ILE A 1 110 ? 2.045 -2.809 27.707 1.00 21.05 110 ILE A O 1
ATOM 832 N N . LYS A 1 111 ? 0.792 -4.496 26.841 1.00 18.71 111 LYS A N 1
ATOM 833 C CA . LYS A 1 111 ? -0.343 -4.415 27.763 1.00 18.67 111 LYS A CA 1
ATOM 834 C C . LYS A 1 111 ? 0.117 -4.243 29.215 1.00 20.28 111 LYS A C 1
ATOM 835 O O . LYS A 1 111 ? -0.392 -3.378 29.897 1.00 19.73 111 LYS A O 1
ATOM 841 N N . ASP A 1 112 ? 1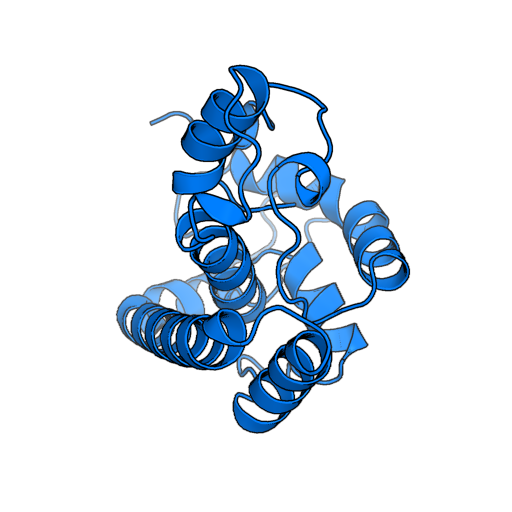.067 -5.058 29.699 1.00 17.75 112 ASP A N 1
ATOM 842 C CA . ASP A 1 112 ? 1.491 -4.953 31.102 1.00 17.18 112 ASP A CA 1
ATOM 843 C C . ASP A 1 112 ? 2.113 -3.608 31.472 1.00 20.40 112 ASP A C 1
ATOM 844 O O . ASP A 1 112 ? 1.753 -3.021 32.505 1.00 19.28 112 ASP A O 1
ATOM 849 N N . GLU A 1 113 ? 2.981 -3.093 30.601 1.00 16.50 113 GLU A N 1
ATOM 850 C CA . GLU A 1 113 ? 3.624 -1.786 30.776 1.00 15.80 113 GLU A CA 1
ATOM 851 C C . GLU A 1 113 ? 2.577 -0.669 30.727 1.00 17.08 113 GLU A C 1
ATOM 852 O O . GLU A 1 113 ? 2.591 0.222 31.580 1.00 14.78 113 GLU A O 1
ATOM 858 N N . ILE A 1 114 ? 1.635 -0.755 29.761 1.00 14.99 114 ILE A N 1
ATOM 859 C CA . ILE A 1 114 ? 0.546 0.232 29.657 1.00 14.83 114 ILE A CA 1
ATOM 860 C C . ILE A 1 114 ? -0.291 0.222 30.951 1.00 16.60 114 ILE A C 1
ATOM 861 O O . ILE A 1 114 ? -0.553 1.277 31.513 1.00 15.30 114 ILE A O 1
ATOM 866 N N . GLU A 1 115 ? -0.704 -0.972 31.412 1.00 16.05 115 GLU A N 1
ATOM 867 C CA . GLU A 1 115 ? -1.466 -1.114 32.639 1.00 16.56 115 GLU A CA 1
ATOM 868 C C . GLU A 1 115 ? -0.760 -0.593 33.890 1.00 20.59 115 GLU A C 1
ATOM 869 O O . GLU A 1 115 ? -1.394 0.038 34.735 1.00 19.68 115 GLU A O 1
ATOM 875 N N . ALA A 1 116 ? 0.556 -0.784 33.972 1.00 17.22 116 ALA A N 1
ATOM 876 C CA . ALA A 1 116 ? 1.358 -0.279 35.085 1.00 15.43 116 ALA A CA 1
ATOM 877 C C . ALA A 1 116 ? 1.447 1.242 35.028 1.00 17.38 116 ALA A C 1
ATOM 878 O O . ALA A 1 116 ? 1.312 1.901 36.061 1.00 16.19 116 ALA A O 1
ATOM 880 N N . GLY A 1 117 ? 1.576 1.785 33.811 1.00 14.11 117 GLY A N 1
ATOM 881 C CA . GLY A 1 117 ? 1.609 3.222 33.573 1.00 13.23 117 GLY A CA 1
ATOM 882 C C . GLY A 1 117 ? 0.322 3.889 34.042 1.00 17.66 117 GLY A C 1
ATOM 883 O O . GLY A 1 117 ? 0.370 4.939 34.679 1.00 16.05 117 GLY A O 1
ATOM 884 N N . ALA A 1 118 ? -0.821 3.251 33.800 1.00 14.96 118 ALA A N 1
ATOM 885 C CA . ALA A 1 118 ? -2.121 3.767 34.238 1.00 16.18 118 ALA A CA 1
ATOM 886 C C . ALA A 1 118 ? -2.210 3.899 35.784 1.00 20.91 118 ALA A C 1
ATOM 887 O O . ALA A 1 118 ? -2.985 4.720 36.294 1.00 19.61 118 ALA A O 1
ATOM 889 N N . LYS A 1 119 ? -1.398 3.098 36.513 1.00 17.91 119 LYS A N 1
ATOM 890 C CA . LYS A 1 119 ? -1.404 3.058 37.985 1.00 16.92 119 LYS A CA 1
ATOM 891 C C . LYS A 1 119 ? -0.344 3.934 38.666 1.00 21.12 119 LYS A C 1
ATOM 892 O O . LYS A 1 119 ? -0.269 3.984 39.899 1.00 17.93 119 LYS A O 1
ATOM 898 N N . LEU A 1 120 ? 0.424 4.695 37.868 1.00 17.01 120 LEU A N 1
ATOM 899 C CA . LEU A 1 120 ? 1.456 5.566 38.413 1.00 16.68 120 LEU A CA 1
ATOM 900 C C . LEU A 1 120 ? 0.831 6.688 39.258 1.00 21.82 120 LEU A C 1
ATOM 901 O O . LEU A 1 120 ? -0.296 7.106 39.014 1.00 19.72 120 LEU A O 1
ATOM 906 N N . THR A 1 121 ? 1.548 7.123 40.269 1.00 21.14 121 THR A N 1
ATOM 907 C CA . THR A 1 121 ? 1.093 8.208 41.136 1.00 21.57 121 THR A CA 1
ATOM 908 C C . THR A 1 121 ? 1.798 9.490 40.739 1.00 23.53 121 THR A C 1
ATOM 909 O O . THR A 1 121 ? 2.929 9.405 40.269 1.00 23.55 121 THR A O 1
ATOM 913 N N . PRO A 1 122 ? 1.163 10.683 40.919 1.00 20.94 122 PRO A N 1
ATOM 914 C CA . PRO A 1 122 ? 1.827 11.944 40.531 1.00 20.77 122 PRO A CA 1
ATOM 915 C C . PRO A 1 122 ? 3.220 12.112 41.146 1.00 28.71 122 PRO A C 1
ATOM 916 O O . PRO A 1 122 ? 3.371 11.941 42.350 1.00 29.73 122 PRO A O 1
ATOM 920 N N . ALA A 1 123 ? 4.255 12.324 40.312 1.00 28.61 123 ALA A N 1
ATOM 921 C CA . ALA A 1 123 ? 5.639 12.452 40.814 1.00 29.77 123 ALA A CA 1
ATOM 922 C C . ALA A 1 123 ? 6.138 13.887 40.914 1.00 34.33 123 ALA A C 1
ATOM 923 O O . ALA A 1 123 ? 7.252 14.126 41.380 1.00 36.17 123 ALA A O 1
ATOM 925 N N . PHE A 1 124 ? 5.314 14.833 40.476 1.00 28.60 124 PHE A N 1
ATOM 926 C CA . PHE A 1 124 ? 5.549 16.245 40.755 1.00 28.14 124 PHE A CA 1
ATOM 927 C C . PHE A 1 124 ? 4.234 17.006 40.887 1.00 33.31 124 PHE A C 1
ATOM 928 O O . PHE A 1 124 ? 3.163 16.468 40.608 1.00 32.68 124 PHE A O 1
ATOM 936 N N . GLU A 1 125 ? 4.324 18.262 41.313 1.00 32.58 125 GLU A N 1
ATOM 937 C CA . GLU A 1 125 ? 3.150 19.005 41.757 1.00 31.68 125 GLU A CA 1
ATOM 938 C C . GLU A 1 125 ? 2.214 19.306 40.591 1.00 35.72 125 GLU A C 1
ATOM 939 O O . GLU A 1 125 ? 2.603 19.958 39.623 1.00 34.69 125 GLU A O 1
ATOM 945 N N . GLY A 1 126 ? 0.979 18.826 40.692 1.00 30.77 126 GLY A N 1
ATOM 946 C CA . GLY A 1 126 ? -0.022 19.068 39.663 1.00 29.55 126 GLY A CA 1
ATOM 947 C C . GLY A 1 126 ? 0.049 18.135 38.466 1.00 30.90 126 GLY A C 1
ATOM 948 O O . GLY A 1 126 ? -0.571 18.407 37.436 1.00 30.73 126 GLY A O 1
ATOM 949 N N . GLU A 1 127 ? 0.824 17.054 38.564 1.00 23.66 127 GLU A N 1
ATOM 950 C CA . GLU A 1 127 ? 0.892 16.093 37.457 1.00 19.98 127 GLU A CA 1
ATOM 951 C C . GLU A 1 127 ? -0.413 15.313 37.407 1.00 21.15 127 GLU A C 1
ATOM 952 O O . GLU A 1 127 ? -0.780 14.684 38.393 1.00 21.94 127 GLU A O 1
ATOM 958 N N . GLN A 1 128 ? -1.083 15.320 36.266 1.00 19.01 128 GLN A N 1
ATOM 959 C CA . GLN A 1 128 ? -2.305 14.535 36.080 1.00 19.04 128 GLN A CA 1
ATOM 960 C C . GLN A 1 128 ? -1.937 13.221 35.385 1.00 20.73 128 GLN A C 1
ATOM 961 O O . GLN A 1 128 ? -1.312 13.243 34.316 1.00 20.08 128 GLN A O 1
ATOM 967 N N . ILE A 1 129 ? -2.317 12.084 35.989 1.00 16.21 129 ILE A N 1
ATOM 968 C CA . ILE A 1 129 ? -2.009 10.786 35.404 1.00 15.58 129 ILE A CA 1
ATOM 969 C C . ILE A 1 129 ? -3.082 10.407 34.390 1.00 20.28 129 ILE A C 1
ATOM 970 O O . ILE A 1 129 ? -4.256 10.437 34.716 1.00 20.79 129 ILE A O 1
ATOM 975 N N . CYS A 1 130 ? -2.677 10.089 33.155 1.00 15.16 130 CYS A N 1
ATOM 976 C CA . CYS A 1 130 ? -3.577 9.654 32.075 1.00 15.11 130 CYS A CA 1
ATOM 977 C C . CYS A 1 130 ? -3.244 8.223 31.726 1.00 16.53 130 CYS A C 1
ATOM 978 O O . CYS A 1 130 ? -2.088 7.800 31.879 1.00 15.97 130 CYS A O 1
ATOM 981 N N . HIS A 1 131 ? -4.252 7.471 31.264 1.00 13.00 131 HIS A N 1
ATOM 982 C CA . HIS A 1 131 ? -3.997 6.097 30.868 1.00 13.02 131 HIS A CA 1
ATOM 983 C C . HIS A 1 131 ? -3.104 6.119 29.621 1.00 14.47 131 HIS A C 1
ATOM 984 O O . HIS A 1 131 ? -3.354 6.905 28.719 1.00 14.68 131 HIS A O 1
ATOM 991 N N . PRO A 1 132 ? -2.039 5.293 29.542 1.00 10.72 132 PRO A N 1
ATOM 992 C CA . PRO A 1 132 ? -1.154 5.369 28.363 1.00 10.26 132 PRO A CA 1
ATOM 993 C C . PRO A 1 132 ? -1.756 4.881 27.043 1.00 14.20 132 PRO A C 1
ATOM 994 O O . PRO A 1 132 ? -1.149 5.132 26.000 1.00 13.69 132 PRO A O 1
ATOM 998 N N . ILE A 1 133 ? -2.896 4.174 27.059 1.00 11.28 133 ILE A N 1
ATOM 999 C CA . ILE A 1 133 ? -3.429 3.630 25.788 1.00 11.51 133 ILE A CA 1
ATOM 1000 C C . ILE A 1 133 ? -3.616 4.692 24.693 1.00 13.94 133 ILE A C 1
ATOM 1001 O O . ILE A 1 133 ? -3.243 4.444 23.534 1.00 14.31 133 ILE A O 1
ATOM 1006 N N . SER A 1 134 ? -4.200 5.848 25.037 1.00 10.81 134 SER A N 1
ATOM 1007 C CA . SER A 1 134 ? -4.459 6.861 23.995 1.00 10.98 134 SER A CA 1
ATOM 1008 C C . SER A 1 134 ? -3.179 7.294 23.257 1.00 14.05 134 SER A C 1
ATOM 1009 O O . SER A 1 134 ? -3.168 7.336 22.028 1.00 12.01 134 SER A O 1
ATOM 1012 N N . GLY A 1 135 ? -2.133 7.608 24.019 1.00 11.80 135 GLY A N 1
ATOM 1013 C CA . GLY A 1 135 ? -0.851 8.024 23.460 1.00 11.37 135 GLY A CA 1
ATOM 1014 C C . GLY A 1 135 ? -0.169 6.895 22.701 1.00 14.51 135 GLY A C 1
ATOM 1015 O O . GLY A 1 135 ? 0.440 7.132 21.658 1.00 13.14 135 GLY A O 1
ATOM 1016 N N . THR A 1 136 ? -0.263 5.662 23.216 1.00 10.32 136 THR A N 1
ATOM 1017 C CA . THR A 1 136 ? 0.353 4.497 22.538 1.00 9.61 136 THR A CA 1
ATOM 1018 C C . THR A 1 136 ? -0.195 4.405 21.110 1.00 14.45 136 THR A C 1
ATOM 1019 O O . THR A 1 136 ? 0.584 4.321 20.162 1.00 14.69 136 THR A O 1
ATOM 1023 N N . ILE A 1 137 ? -1.526 4.475 20.963 1.00 12.38 137 ILE A N 1
ATOM 1024 C CA . ILE A 1 137 ? -2.178 4.377 19.653 1.00 11.90 137 ILE A CA 1
ATOM 1025 C C . ILE A 1 137 ? -1.890 5.574 18.782 1.00 14.23 137 ILE A C 1
ATOM 1026 O O . ILE A 1 137 ? -1.453 5.418 17.618 1.00 13.84 137 ILE A O 1
ATOM 1031 N N . LEU A 1 138 ? -2.143 6.778 19.322 1.00 12.19 138 LEU A N 1
ATOM 1032 C CA . LEU A 1 138 ? -2.013 8.007 18.558 1.00 11.68 138 LEU A CA 1
ATOM 1033 C C . LEU A 1 138 ? -0.588 8.298 18.080 1.00 15.04 138 LEU A C 1
ATOM 1034 O O . LEU A 1 138 ? -0.396 8.696 16.915 1.00 11.11 138 LEU A O 1
ATOM 1039 N N . ALA A 1 139 ? 0.405 8.097 18.971 1.00 13.89 139 ALA A N 1
ATOM 1040 C CA . ALA A 1 139 ? 1.817 8.289 18.645 1.00 14.26 139 ALA A CA 1
ATOM 1041 C C . ALA A 1 139 ? 2.213 7.381 17.492 1.00 17.80 139 ALA A C 1
ATOM 1042 O O . ALA A 1 139 ? 2.802 7.848 16.518 1.00 16.03 139 ALA A O 1
ATOM 1044 N N . CYS A 1 140 ? 1.863 6.093 17.593 1.00 13.75 140 CYS A N 1
ATOM 1045 C CA . CYS A 1 140 ? 2.142 5.076 16.593 1.00 14.79 140 CYS A CA 1
ATOM 1046 C C . CYS A 1 140 ? 1.444 5.424 15.267 1.00 16.52 140 CYS A C 1
ATOM 1047 O O . CYS A 1 140 ? 2.064 5.320 14.204 1.00 15.04 140 CYS A O 1
ATOM 1050 N N . MET A 1 141 ? 0.177 5.846 15.320 1.00 13.69 141 MET A N 1
ATOM 1051 C CA . MET A 1 141 ? -0.543 6.195 14.092 1.00 11.85 141 MET A CA 1
ATOM 1052 C C . MET A 1 141 ? 0.150 7.306 13.320 1.00 16.39 141 MET A C 1
ATOM 1053 O O . MET A 1 141 ? 0.408 7.170 12.119 1.00 16.09 141 MET A O 1
ATOM 1058 N N . GLY A 1 142 ? 0.436 8.402 13.999 1.00 14.42 142 GLY A N 1
ATOM 1059 C CA . GLY A 1 142 ? 1.083 9.531 13.357 1.00 13.39 142 GLY A CA 1
ATOM 1060 C C . GLY A 1 142 ? 2.431 9.191 12.754 1.00 16.93 142 GLY A C 1
ATOM 1061 O O . GLY A 1 142 ? 2.713 9.574 11.608 1.00 16.07 142 GLY A O 1
ATOM 1062 N N . MET A 1 143 ? 3.277 8.473 13.515 1.00 12.87 143 MET A N 1
ATOM 1063 C CA . MET A 1 143 ? 4.625 8.133 13.020 1.00 12.14 143 MET A CA 1
ATOM 1064 C C . MET A 1 143 ? 4.553 7.183 11.835 1.00 15.27 143 MET A C 1
ATOM 1065 O O . MET A 1 143 ? 5.282 7.375 10.868 1.00 13.90 143 MET A O 1
ATOM 1070 N N . THR A 1 144 ? 3.684 6.167 11.925 1.00 12.21 144 THR A N 1
ATOM 1071 C CA . THR A 1 144 ? 3.539 5.167 10.852 1.00 12.78 144 THR A CA 1
ATOM 1072 C C . THR A 1 144 ? 2.984 5.799 9.568 1.00 16.49 144 THR A C 1
ATOM 1073 O O . THR A 1 144 ? 3.513 5.512 8.488 1.00 16.08 144 THR A O 1
ATOM 1077 N N . LEU A 1 145 ? 1.909 6.615 9.673 1.00 14.54 145 LEU A N 1
ATOM 1078 C CA . LEU A 1 145 ? 1.319 7.263 8.484 1.00 14.87 145 LEU A CA 1
ATOM 1079 C C . LEU A 1 145 ? 2.334 8.115 7.733 1.00 19.88 145 LEU A C 1
ATOM 1080 O O . LEU A 1 145 ? 2.431 8.022 6.510 1.00 19.40 145 LEU A O 1
ATOM 1085 N N . PHE A 1 146 ? 3.104 8.920 8.470 1.00 16.80 146 PHE A N 1
ATOM 1086 C CA . PHE A 1 146 ? 4.132 9.792 7.906 1.00 16.17 146 PHE A CA 1
ATOM 1087 C C . PHE A 1 146 ? 5.239 8.992 7.197 1.00 21.77 146 PHE A C 1
ATOM 1088 O O . PHE A 1 146 ? 5.625 9.358 6.086 1.00 21.42 146 PHE A O 1
ATOM 1096 N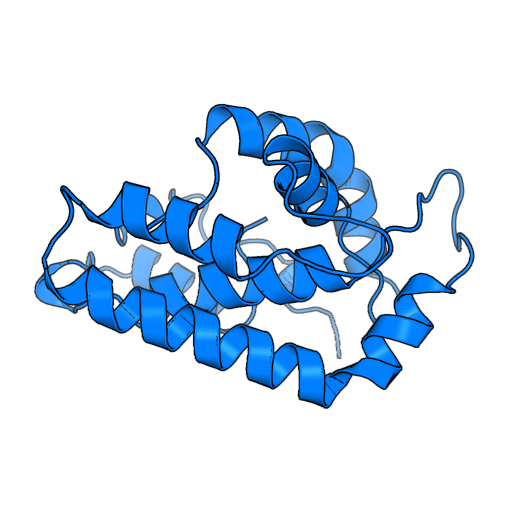 N . ALA A 1 147 ? 5.725 7.899 7.831 1.00 17.65 147 ALA A N 1
ATOM 1097 C CA . ALA A 1 147 ? 6.779 7.014 7.294 1.00 16.97 147 ALA A CA 1
ATOM 1098 C C . ALA A 1 147 ? 6.340 6.233 6.046 1.00 20.80 147 ALA A C 1
ATOM 1099 O O . ALA A 1 147 ? 7.163 5.918 5.185 1.00 21.11 147 ALA A O 1
ATOM 1101 N N . GLU A 1 148 ? 5.043 5.932 5.940 1.00 16.93 148 GLU A N 1
ATOM 1102 C CA . GLU A 1 148 ? 4.490 5.166 4.822 1.00 16.00 148 GLU A CA 1
ATOM 1103 C C . GLU A 1 148 ? 4.113 6.039 3.623 1.00 20.24 148 GLU A C 1
ATOM 1104 O O . GLU A 1 148 ? 3.709 5.525 2.575 1.00 21.20 148 GLU A O 1
ATOM 1110 N N . CYS A 1 149 ? 4.226 7.348 3.776 1.00 17.23 149 CYS A N 1
ATOM 1111 C CA . CYS A 1 149 ? 3.901 8.281 2.696 1.00 18.80 149 CYS A CA 1
ATOM 1112 C C . CYS A 1 149 ? 4.581 7.894 1.360 1.00 20.23 149 CYS A C 1
ATOM 1113 O O . CYS A 1 149 ? 5.803 7.764 1.338 1.00 18.28 149 CYS A O 1
ATOM 1116 N N . PRO A 1 150 ? 3.818 7.659 0.267 1.00 18.70 150 PRO A N 1
ATOM 1117 C CA . PRO A 1 150 ? 4.463 7.365 -1.040 1.00 17.86 150 PRO A CA 1
ATOM 1118 C C . PRO A 1 150 ? 5.418 8.495 -1.436 1.00 19.34 150 PRO A C 1
ATOM 1119 O O . PRO A 1 150 ? 5.088 9.658 -1.223 1.00 18.30 150 PRO A O 1
ATOM 1123 N N . ALA A 1 151 ? 6.588 8.169 -2.023 1.00 18.88 151 ALA A N 1
ATOM 1124 C CA . ALA A 1 151 ? 7.593 9.177 -2.419 1.00 20.01 151 ALA A CA 1
ATOM 1125 C C . ALA A 1 151 ? 6.962 10.256 -3.326 1.00 22.57 151 ALA A C 1
ATOM 1126 O O . ALA A 1 151 ? 7.296 11.422 -3.191 1.00 21.09 151 ALA A O 1
ATOM 1128 N N . LYS A 1 152 ? 5.980 9.874 -4.154 1.00 18.67 152 LYS A N 1
ATOM 1129 C CA . LYS A 1 152 ? 5.299 10.804 -5.073 1.00 17.94 152 LYS A CA 1
ATOM 1130 C C . LYS A 1 152 ? 4.488 11.883 -4.317 1.00 21.42 152 LYS A C 1
ATOM 1131 O O . LYS A 1 152 ? 4.147 12.902 -4.914 1.00 20.26 152 LYS A O 1
ATOM 1137 N N . LEU A 1 153 ? 4.160 11.629 -3.019 1.00 17.83 153 LEU A N 1
ATOM 1138 C CA . LEU A 1 153 ? 3.377 12.522 -2.156 1.00 17.71 153 LEU A CA 1
ATOM 1139 C C . LEU A 1 153 ? 4.210 13.164 -1.059 1.00 21.63 153 LEU A C 1
ATOM 1140 O O . LEU A 1 153 ? 3.668 13.895 -0.228 1.00 22.40 153 LEU A O 1
ATOM 1145 N N . PHE A 1 154 ? 5.520 12.898 -1.059 1.00 17.66 154 PHE A N 1
ATOM 1146 C CA . PHE A 1 154 ? 6.433 13.370 -0.027 1.00 17.55 154 PHE A CA 1
ATOM 1147 C C . PHE A 1 154 ? 7.347 14.426 -0.589 1.00 22.07 154 PHE A C 1
ATOM 1148 O O . PHE A 1 154 ? 7.948 14.225 -1.649 1.00 22.99 154 PHE A O 1
ATOM 1156 N N . THR A 1 155 ? 7.519 15.524 0.154 1.00 19.79 155 THR A N 1
ATOM 1157 C CA . THR A 1 155 ? 8.398 16.616 -0.294 1.00 19.53 155 THR A CA 1
ATOM 1158 C C . THR A 1 155 ? 9.847 16.178 -0.013 1.00 24.11 155 THR A C 1
ATOM 1159 O O . THR A 1 155 ? 10.222 16.020 1.147 1.00 23.52 155 THR A O 1
ATOM 1163 N N . VAL A 1 156 ? 10.629 15.938 -1.075 1.00 21.53 156 VAL A N 1
ATOM 1164 C CA . VAL A 1 156 ? 12.005 15.464 -0.959 1.00 20.87 156 VAL A CA 1
ATOM 1165 C C . VAL A 1 156 ? 12.972 16.634 -0.841 1.00 24.91 156 VAL A C 1
ATOM 1166 O O . VAL A 1 156 ? 13.487 17.131 -1.838 1.00 25.23 156 VAL A O 1
ATOM 1170 N N . ASN A 1 157 ? 13.187 17.107 0.409 1.00 22.34 157 ASN A N 1
ATOM 1171 C CA . ASN A 1 157 ? 14.142 18.179 0.702 1.00 23.16 157 ASN A CA 1
ATOM 1172 C C . ASN A 1 157 ? 14.818 17.910 2.047 1.00 29.15 157 ASN A C 1
ATOM 1173 O O . ASN A 1 157 ? 14.399 17.002 2.765 1.00 24.65 157 ASN A O 1
ATOM 1178 N N . ASP A 1 158 ? 15.880 18.663 2.362 1.00 28.66 158 ASP A N 1
ATOM 1179 C CA . ASP A 1 158 ? 16.650 18.528 3.601 1.00 30.07 158 ASP A CA 1
ATOM 1180 C C . ASP A 1 158 ? 15.827 18.638 4.857 1.00 31.83 158 ASP A C 1
ATOM 1181 O O . ASP A 1 158 ? 16.051 17.862 5.796 1.00 31.92 158 ASP A O 1
ATOM 1186 N N . ASP A 1 159 ? 14.902 19.611 4.906 1.00 26.69 159 ASP A N 1
ATOM 1187 C CA . ASP A 1 159 ? 14.079 19.825 6.092 1.00 27.12 159 ASP A CA 1
ATOM 1188 C C . ASP A 1 159 ? 13.120 18.674 6.358 1.00 27.55 159 ASP A C 1
ATOM 1189 O O . ASP A 1 159 ? 12.926 18.286 7.518 1.00 24.88 159 ASP A O 1
ATOM 1194 N N . CYS A 1 160 ? 12.547 18.113 5.284 1.00 23.05 160 CYS A N 1
ATOM 1195 C CA . CYS A 1 160 ? 11.657 16.964 5.423 1.00 23.18 160 CYS A CA 1
ATOM 1196 C C . CYS A 1 160 ? 12.443 15.700 5.715 1.00 22.49 160 CYS A C 1
ATOM 1197 O O . CYS A 1 160 ? 11.903 14.824 6.362 1.00 21.86 160 CYS A O 1
ATOM 1200 N N . ASN A 1 161 ? 13.727 15.606 5.277 1.00 20.53 161 ASN A N 1
ATOM 1201 C CA . ASN A 1 161 ? 14.596 14.470 5.645 1.00 21.47 161 ASN A CA 1
ATOM 1202 C C . ASN A 1 161 ? 14.806 14.530 7.177 1.00 24.90 161 ASN A C 1
ATOM 1203 O O . ASN A 1 161 ? 14.758 13.491 7.839 1.00 23.17 161 ASN A O 1
ATOM 1208 N N . LYS A 1 162 ? 15.025 15.750 7.722 1.00 21.71 162 LYS A N 1
ATOM 1209 C CA . LYS A 1 162 ? 15.207 15.956 9.181 1.00 20.82 162 LYS A CA 1
ATOM 1210 C C . LYS A 1 162 ? 13.945 15.552 9.956 1.00 22.62 162 LYS A C 1
ATOM 1211 O O . LYS A 1 162 ? 14.033 14.885 10.995 1.00 21.48 162 LYS A O 1
ATOM 1217 N N . LEU A 1 163 ? 12.770 15.930 9.440 1.00 18.03 163 LEU A N 1
ATOM 1218 C CA . LEU A 1 163 ? 11.515 15.545 10.055 1.00 18.21 163 LEU A CA 1
ATOM 1219 C C . LEU A 1 163 ? 11.274 14.028 9.942 1.00 20.83 163 LEU A C 1
ATOM 1220 O O . LEU A 1 163 ? 10.737 13.437 10.883 1.00 19.09 163 LEU A O 1
ATOM 1225 N N . LYS A 1 164 ? 11.700 13.397 8.821 1.00 16.58 164 LYS A N 1
ATOM 1226 C CA . LYS A 1 164 ? 11.586 11.942 8.638 1.00 16.07 164 LYS A CA 1
ATOM 1227 C C . LYS A 1 164 ? 12.445 11.264 9.739 1.00 19.60 164 LYS A C 1
ATOM 1228 O O . LYS A 1 164 ? 11.971 10.348 10.409 1.00 18.10 164 LYS A O 1
ATOM 1234 N N . SER A 1 165 ? 13.699 11.711 9.899 1.00 17.03 165 SER A N 1
ATOM 1235 C CA . SER A 1 165 ? 14.598 11.157 10.924 1.00 17.52 165 SER A CA 1
ATOM 1236 C C . SER A 1 165 ? 14.008 11.325 12.322 1.00 20.90 165 SER A C 1
ATOM 1237 O O . SER A 1 165 ? 13.879 10.336 13.051 1.00 20.47 165 SER A O 1
ATOM 1240 N N . TYR A 1 166 ? 13.621 12.561 12.675 1.00 16.99 166 TYR A N 1
ATOM 1241 C CA . TYR A 1 166 ? 13.089 12.865 13.996 1.00 16.65 166 TYR A CA 1
ATOM 1242 C C . TYR A 1 166 ? 11.840 12.082 14.330 1.00 18.65 166 TYR A C 1
ATOM 1243 O O . TYR A 1 166 ? 11.782 11.434 15.380 1.00 18.51 166 TYR A O 1
ATOM 1252 N N . HIS A 1 167 ? 10.890 12.075 13.395 1.00 15.94 167 HIS A N 1
ATOM 1253 C CA . HIS A 1 167 ? 9.589 11.439 13.581 1.00 15.53 167 HIS A CA 1
ATOM 1254 C C . HIS A 1 167 ? 9.546 9.930 13.354 1.00 17.94 167 HIS A C 1
ATOM 1255 O O . HIS A 1 167 ? 8.494 9.314 13.571 1.00 15.94 167 HIS A O 1
ATOM 1262 N N . SER A 1 168 ? 10.710 9.317 13.024 1.00 17.06 168 SER A N 1
ATOM 1263 C CA . SER A 1 168 ? 10.797 7.860 12.942 1.00 18.42 168 SER A CA 1
ATOM 1264 C C . SER A 1 168 ? 10.825 7.315 14.382 1.00 23.85 168 SER A C 1
ATOM 1265 O O . SER A 1 168 ? 10.439 6.167 14.613 1.00 25.35 168 SER A O 1
ATOM 1268 N N . LYS A 1 169 ? 11.207 8.166 15.335 1.00 19.38 169 LYS A N 1
ATOM 1269 C CA . LYS A 1 169 ? 11.295 7.788 16.761 1.00 19.79 169 LYS A CA 1
ATOM 1270 C C . LYS A 1 169 ? 10.390 8.595 17.660 1.00 21.84 169 LYS A C 1
ATOM 1271 O O . LYS A 1 169 ? 9.966 8.084 18.706 1.00 21.26 169 LYS A O 1
ATOM 1277 N N . CYS A 1 170 ? 10.168 9.889 17.312 1.00 17.90 170 CYS A N 1
ATOM 1278 C CA . CYS A 1 170 ? 9.384 10.822 18.120 1.00 17.62 170 CYS A CA 1
ATOM 1279 C C . CYS A 1 170 ? 8.043 11.169 17.540 1.00 17.37 170 CYS A C 1
ATOM 1280 O O . CYS A 1 170 ? 7.967 11.608 16.390 1.00 16.79 170 CYS A O 1
ATOM 1283 N N . PRO A 1 171 ? 6.981 11.047 18.361 1.00 14.27 171 PRO A N 1
ATOM 1284 C CA . PRO A 1 171 ? 5.636 11.343 17.853 1.00 13.53 171 PRO A CA 1
ATOM 1285 C C . PRO A 1 171 ? 5.373 12.812 17.629 1.00 19.43 171 PRO A C 1
ATOM 1286 O O . PRO A 1 171 ? 6.052 13.686 18.191 1.00 19.30 171 PRO A O 1
ATOM 1290 N N . PHE A 1 172 ? 4.341 13.071 16.841 1.00 18.17 172 PHE A N 1
ATOM 1291 C CA . PHE A 1 172 ? 3.837 14.401 16.552 1.00 19.02 172 PHE A CA 1
ATOM 1292 C C . PHE A 1 172 ? 3.077 14.856 17.789 1.00 28.82 172 PHE A C 1
ATOM 1293 O O . PHE A 1 172 ? 2.067 14.250 18.134 1.00 31.08 172 PHE A O 1
ATOM 1301 N N . LEU A 1 173 ? 3.617 15.848 18.520 1.00 27.70 173 LEU A N 1
ATOM 1302 C CA . LEU A 1 173 ? 2.997 16.336 19.762 1.00 33.95 173 LEU A CA 1
ATOM 1303 C C . LEU A 1 173 ? 2.136 17.591 19.597 1.00 31.98 173 LEU A C 1
ATOM 1304 O O . LEU A 1 173 ? 2.328 18.346 18.610 1.00 30.72 173 LEU A O 1
#

Solvent-accessible surface area: 9858 Å² total; per-residue (Å²): 157,132,51,53,20,91,171,20,77,75,16,141,51,89,24,54,102,1,4,104,41,6,90,12,16,107,89,85,37,46,107,93,3,40,85,142,36,29,48,22,9,120,133,15,27,74,53,171,66,74,79,48,4,24,0,3,4,25,25,0,0,83,66,36,102,4,45,72,147,10,128,17,65,86,135,35,0,27,163,65,5,52,81,18,12,155,107,43,29,121,61,4,68,129,30,0,58,86,2,3,78,38,1,36,158,68,5,88,85,61,98,126,76,8,80,40,0,30,172,36,102,87,64,37,169,72,7,90,47,4,22,12,19,0,10,23,0,32,26,18,0,21,40,41,3,9,77,92,15,27,82,156,68,38,59,132,65,112,52,0,83,98,2,121,57,25,12,72,131,1,34,66,62

Secondary structure (DSSP, 8-state):
---GGGG--SS---GGGT-----SS-HHHHHHHHHHHHHHHHHHTT--SSPPPPHHHHHHHHHTT-EETTEE-HHHHHHHHHHHHTTS-TTHHHHHHHHHHHHHHHHHHTHHHHHHHHTPPP-STTPPP--THHHHHHHHHHHHHHHT--GGGS--SHHHHHHHHHHTTS---

B-factor: mean 26.31, std 11.8, range [9.61, 84.46]

Organism: Anopheles gambiae (NCBI:txid7165)

Foldseek 3Di:
DQQLCLVPQPDPDDLVQFFNFFDLDDVVQLVVLCVVFVVLQSVQSRDDDQRFAGSSLVSRQVVQVQDDDQGGNLVSSLVRRVVRCPPPDPVRNVLQVVLSVVLVVVCVVCVVSQVVNQVDDDPDDPRDGDRNSRVSSQQSNQLSRSQPGDPVRGDPDPSSVSVNVSSVRGGDD

CATH classification: 1.10.238.270